Protein AF-A0A9J6E6G5-F1 (afdb_monomer)

Solvent-accessible surface area (backbone atoms only — not comparable to full-atom values): 8832 Å² total; per-residue (Å²): 133,78,79,92,62,80,70,57,84,45,88,89,44,53,66,64,54,48,74,43,38,70,60,51,51,55,43,50,51,51,44,50,53,45,50,51,47,45,51,53,51,52,51,51,52,52,51,54,53,53,50,62,72,70,51,79,88,67,54,68,71,59,49,52,54,53,52,54,50,51,51,52,48,48,57,47,43,51,54,43,50,56,46,40,52,50,52,50,51,52,52,51,50,49,54,52,28,40,72,69,57,73,46,77,49,61,69,60,49,49,54,54,50,51,53,52,41,49,44,44,68,50,58,46,47,49,43,51,53,53,45,52,53,49,50,52,54,49,50,55,52,48,48,55,57,56,54,48,50,56,58,57,57,62,66,71,78,107

pLDDT: mean 80.09, std 15.36, range [32.19, 94.88]

Mean predicted aligned error: 8.69 Å

Nearest PDB structures (foldseek):
  8tdu-assembly1_B  TM=5.642E-01  e=2.188E+00  Homo sapiens
  5fi4-assembly1_B  TM=5.522E-01  e=2.188E+00  Homo sapiens
  8tsc-assembly1_B  TM=3.585E-01  e=4.050E+00  Homo sapiens
  8tsb-assembly1_B  TM=2.557E-01  e=2.552E+00  Homo sapiens

Radius of gyration: 22.27 Å; Cα contacts (8 Å, |Δi|>4): 109; chains: 1; bounding box: 44×25×72 Å

Foldseek 3Di:
DPPLDDDLPDPLAQPLSVVCVVLLVLLVVLLVVLVVLLVVLVVLLVVLVVCLVVDDPQDPVLSVVLVVLSVVLVVLSVQSVVLSVVLSVLSVCLRVCVNVVVDVDNVVSVVSSVVSSVSSVPVNVVSSVVSVVSSVVSVVSSCCRRVVVVVVVVVVVD

Organism: Rhipicephalus microplus (NCBI:txid6941)

Sequence (158 aa):
MEDMFPNLSDQSTPQILREEAPVIRVIQTKIDEGREAEHNLTAIRGAILRELTNAKGVGVFRRIGIQRRLRELDTRINQLHEKNQEAELKLRTFIGGVQSGRIRDRRQARSILDNIYHFCGTVVAKLVVLCRGLAGAVVNVYQRVILGLSNAIHGILG

Structure (mmCIF, N/CA/C/O backbone):
data_AF-A0A9J6E6G5-F1
#
_entry.id   AF-A0A9J6E6G5-F1
#
loop_
_atom_site.group_PDB
_atom_site.id
_atom_site.type_symbol
_atom_site.label_atom_id
_atom_site.label_alt_id
_atom_site.label_comp_id
_atom_site.label_asym_id
_atom_site.label_entity_id
_atom_site.label_seq_id
_atom_site.pdbx_PDB_ins_code
_atom_site.Cartn_x
_atom_site.Cartn_y
_atom_site.Cartn_z
_atom_site.occupancy
_atom_site.B_iso_or_equiv
_atom_site.auth_seq_id
_atom_site.auth_comp_id
_atom_site.auth_asym_id
_atom_site.auth_atom_id
_atom_site.pdbx_PDB_model_num
ATOM 1 N N . MET A 1 1 ? 6.773 -14.589 10.579 1.00 38.53 1 MET A N 1
ATOM 2 C CA . MET A 1 1 ? 5.890 -13.443 10.297 1.00 38.53 1 MET A CA 1
ATOM 3 C C . MET A 1 1 ? 4.834 -13.510 11.385 1.00 38.53 1 MET A C 1
ATOM 5 O O . MET A 1 1 ? 4.021 -14.418 11.339 1.00 38.53 1 MET A O 1
ATOM 9 N N . GLU A 1 2 ? 4.989 -12.736 12.461 1.00 40.78 2 GLU A N 1
ATOM 10 C CA . GLU A 1 2 ? 4.013 -12.720 13.561 1.00 40.78 2 GLU A CA 1
ATOM 11 C C . GLU A 1 2 ? 2.687 -12.161 13.044 1.00 40.78 2 GLU A C 1
ATOM 13 O O . GLU A 1 2 ? 2.692 -11.183 12.291 1.00 40.78 2 GLU A O 1
ATOM 18 N N . ASP A 1 3 ? 1.568 -12.776 13.430 1.00 47.03 3 ASP A N 1
ATOM 19 C CA . ASP A 1 3 ? 0.238 -12.231 13.170 1.00 47.03 3 ASP A CA 1
ATOM 20 C C . ASP A 1 3 ? 0.157 -10.832 13.789 1.00 47.03 3 ASP A C 1
ATOM 22 O O . ASP A 1 3 ? 0.115 -10.653 15.006 1.00 47.03 3 ASP A O 1
ATOM 26 N N . MET A 1 4 ? 0.171 -9.814 12.928 1.00 56.34 4 MET A N 1
ATOM 27 C CA . MET A 1 4 ? 0.246 -8.404 13.321 1.00 56.34 4 MET A CA 1
ATOM 28 C C . MET A 1 4 ? -1.035 -7.917 14.027 1.00 56.34 4 MET A C 1
ATOM 30 O O . MET A 1 4 ? -1.094 -6.780 14.502 1.00 56.34 4 MET A O 1
ATOM 34 N N . PHE A 1 5 ? -2.064 -8.768 14.111 1.00 59.97 5 PHE A N 1
ATOM 35 C CA . PHE A 1 5 ? -3.376 -8.440 14.648 1.00 59.97 5 PHE A CA 1
ATOM 36 C C . PHE A 1 5 ? -3.917 -9.545 15.568 1.00 59.97 5 PHE A C 1
ATOM 38 O O . PHE A 1 5 ? -3.780 -10.727 15.257 1.00 59.97 5 PHE A O 1
ATOM 45 N N . PRO A 1 6 ? -4.555 -9.174 16.694 1.00 62.91 6 PRO A N 1
ATOM 46 C CA . PRO A 1 6 ? -5.067 -10.135 17.664 1.00 62.91 6 PRO A CA 1
ATOM 47 C C . PRO A 1 6 ? -6.167 -11.011 17.061 1.00 62.91 6 PRO A C 1
ATOM 49 O O . PRO A 1 6 ? -6.958 -10.553 16.233 1.00 62.91 6 PRO A O 1
ATOM 52 N N . ASN A 1 7 ? -6.258 -12.258 17.529 1.00 69.06 7 ASN A N 1
ATOM 53 C CA . ASN A 1 7 ? -7.333 -13.161 17.145 1.00 69.06 7 ASN A CA 1
ATOM 54 C C . ASN A 1 7 ? -8.680 -12.645 17.683 1.00 69.06 7 ASN A C 1
ATOM 56 O O . ASN A 1 7 ? -9.021 -12.838 18.849 1.00 69.06 7 ASN A O 1
ATOM 60 N N . LEU A 1 8 ? -9.451 -11.992 16.810 1.00 72.31 8 LEU A N 1
ATOM 61 C CA . LEU A 1 8 ? -10.705 -11.319 17.159 1.00 72.31 8 LEU A CA 1
ATOM 62 C C . LEU A 1 8 ? -11.834 -12.277 17.580 1.00 72.31 8 LEU A C 1
ATOM 64 O O . LEU A 1 8 ? -12.910 -11.800 17.925 1.00 72.31 8 LEU A O 1
ATOM 68 N N . SER A 1 9 ? -11.640 -13.601 17.536 1.00 62.66 9 SER A N 1
ATOM 69 C CA . SER A 1 9 ? -12.636 -14.581 17.997 1.00 62.66 9 SER A CA 1
ATOM 70 C C . SER A 1 9 ? -12.444 -15.051 19.442 1.00 62.66 9 SER A C 1
ATOM 72 O O . SER A 1 9 ? -13.264 -15.830 19.924 1.00 62.66 9 SER A O 1
ATOM 74 N N . ASP A 1 10 ? -11.395 -14.612 20.141 1.00 71.25 10 ASP A N 1
ATOM 75 C CA . ASP A 1 10 ? -11.157 -15.010 21.533 1.00 71.25 10 ASP A CA 1
ATOM 76 C C . ASP A 1 10 ? -12.155 -14.334 22.500 1.00 71.25 10 ASP A C 1
ATOM 78 O O . ASP A 1 10 ? -12.505 -13.162 22.339 1.00 71.25 10 ASP A O 1
ATOM 82 N N . GLN A 1 11 ? -12.601 -15.053 23.535 1.00 62.69 11 GLN A N 1
ATOM 83 C CA . GLN A 1 11 ? -13.505 -14.537 24.572 1.00 62.69 11 GLN A CA 1
ATOM 84 C C . GLN A 1 11 ? -12.875 -13.397 25.386 1.00 62.69 11 GLN A C 1
ATOM 86 O O . GLN A 1 11 ? -13.601 -12.542 25.896 1.00 62.69 11 GLN A O 1
ATOM 91 N N . SER A 1 12 ? -11.540 -13.347 25.448 1.00 71.25 12 SER A N 1
ATOM 92 C CA . SER A 1 12 ? -10.769 -12.249 26.045 1.00 71.25 12 SER A CA 1
ATOM 93 C C . SER A 1 12 ? -10.814 -10.948 25.222 1.00 71.25 12 SER A C 1
ATOM 95 O O . SER A 1 12 ? -10.465 -9.876 25.721 1.00 71.25 12 SER A O 1
ATOM 97 N N . THR A 1 13 ? -11.282 -11.009 23.968 1.00 78.75 13 THR A N 1
ATOM 98 C CA . THR A 1 13 ? -11.348 -9.851 23.074 1.00 78.75 13 THR A CA 1
ATOM 99 C C . THR A 1 13 ? -12.466 -8.893 23.509 1.00 78.75 13 THR A C 1
ATOM 101 O O . THR A 1 13 ? -13.625 -9.320 23.652 1.00 78.75 13 THR A O 1
ATOM 104 N N . PRO A 1 14 ? -12.174 -7.582 23.659 1.00 84.25 14 PRO A N 1
ATOM 105 C CA . PRO A 1 14 ? -13.187 -6.562 23.906 1.00 84.25 14 PRO A CA 1
ATOM 106 C C . PRO A 1 14 ? -14.391 -6.702 22.972 1.00 84.25 14 PRO A C 1
ATOM 108 O O . PRO A 1 14 ? -14.234 -6.881 21.764 1.00 84.25 14 PRO A O 1
ATOM 111 N N . GLN A 1 15 ? -15.601 -6.595 23.519 1.00 86.81 15 GLN A N 1
ATOM 112 C CA . GLN A 1 15 ? -16.834 -6.835 22.764 1.00 86.81 15 GLN A CA 1
ATOM 113 C C . GLN A 1 15 ? -16.951 -5.945 21.513 1.00 86.81 15 GLN A C 1
ATOM 115 O O . GLN A 1 15 ? -17.351 -6.431 20.462 1.00 86.81 15 GLN A O 1
ATOM 120 N N . ILE A 1 16 ? -16.487 -4.692 21.580 1.00 88.44 16 ILE A N 1
ATOM 121 C CA . ILE A 1 16 ? -16.432 -3.769 20.432 1.00 88.44 16 ILE A CA 1
ATOM 122 C C . ILE A 1 16 ? -15.590 -4.340 19.280 1.00 88.44 16 ILE A C 1
ATOM 124 O O . ILE A 1 16 ? -15.992 -4.255 18.124 1.00 88.44 16 ILE A O 1
ATOM 128 N N . LEU A 1 17 ? -14.434 -4.946 19.573 1.00 89.69 17 LEU A N 1
ATOM 129 C CA . LEU A 1 17 ? -13.578 -5.546 18.542 1.00 89.69 17 LEU A CA 1
ATOM 130 C C . LEU A 1 17 ? -14.223 -6.785 17.914 1.00 89.69 17 LEU A C 1
ATOM 132 O O . LEU A 1 17 ? -14.056 -7.006 16.718 1.00 89.69 17 LEU A O 1
ATOM 136 N N . ARG A 1 18 ? -14.978 -7.566 18.698 1.00 87.12 18 ARG A N 1
ATOM 137 C CA . ARG A 1 18 ? -15.750 -8.711 18.189 1.00 87.12 18 ARG A CA 1
ATOM 138 C C . ARG A 1 18 ? -16.887 -8.260 17.277 1.00 87.12 18 ARG A C 1
ATOM 140 O O . ARG A 1 18 ? -17.067 -8.814 16.198 1.00 87.12 18 ARG A O 1
ATOM 147 N N . GLU A 1 19 ? -17.626 -7.236 17.690 1.00 88.75 19 GLU A N 1
ATOM 148 C CA . GLU A 1 19 ? -18.765 -6.695 16.940 1.00 88.75 19 GLU A CA 1
ATOM 149 C C . GLU A 1 19 ? -18.339 -6.015 15.634 1.00 88.75 19 GLU A C 1
ATOM 151 O O . GLU A 1 19 ? -19.012 -6.155 14.614 1.00 88.75 19 GLU A O 1
ATOM 156 N N . GLU A 1 20 ? -17.202 -5.321 15.642 1.00 91.12 20 GLU A N 1
ATOM 157 C CA . GLU A 1 20 ? -16.675 -4.625 14.466 1.00 91.12 20 GLU A CA 1
ATOM 158 C C . GLU A 1 20 ? -15.663 -5.465 13.660 1.00 91.12 20 GLU A C 1
ATOM 160 O O . GLU A 1 20 ? -15.094 -4.988 12.673 1.00 91.12 20 GLU A O 1
ATOM 165 N N . ALA A 1 21 ? -15.466 -6.740 14.024 1.00 89.62 21 ALA A N 1
ATOM 166 C CA . ALA A 1 21 ? -14.542 -7.654 13.353 1.00 89.62 21 ALA A CA 1
ATOM 167 C C . ALA A 1 21 ? -14.716 -7.724 11.822 1.00 89.62 21 ALA A C 1
ATOM 169 O O . ALA A 1 21 ? -13.698 -7.742 11.126 1.00 89.62 21 ALA A O 1
ATOM 170 N N . PRO A 1 22 ? -15.941 -7.716 11.250 1.00 90.69 22 PRO A N 1
ATOM 171 C CA . PRO A 1 22 ? -16.106 -7.709 9.797 1.00 90.69 22 PRO A CA 1
ATOM 172 C C . PRO A 1 22 ? -15.474 -6.480 9.130 1.00 90.69 22 PRO A C 1
ATOM 174 O O . PRO A 1 22 ? -14.788 -6.614 8.121 1.00 90.69 22 PRO A O 1
ATOM 177 N N . VAL A 1 23 ? -15.655 -5.289 9.709 1.00 91.06 23 VAL A N 1
ATOM 178 C CA . VAL A 1 23 ? -15.106 -4.039 9.159 1.00 91.06 23 VAL A CA 1
ATOM 179 C C . VAL A 1 23 ? -13.588 -4.013 9.308 1.00 91.06 23 VAL A C 1
ATOM 181 O O . VAL A 1 23 ? -12.885 -3.655 8.365 1.00 91.06 23 VAL A O 1
ATOM 184 N N . ILE A 1 24 ? -13.077 -4.459 10.459 1.00 91.88 24 ILE A N 1
ATOM 185 C CA . ILE A 1 24 ? -11.636 -4.586 10.707 1.00 91.88 24 ILE A CA 1
ATOM 186 C C . ILE A 1 24 ? -10.988 -5.495 9.658 1.00 91.88 24 ILE A C 1
ATOM 188 O O . ILE A 1 24 ? -9.983 -5.104 9.068 1.00 91.88 24 ILE A O 1
ATOM 192 N N . ARG A 1 25 ? -11.589 -6.657 9.362 1.00 91.38 25 ARG A N 1
ATOM 193 C CA . ARG A 1 25 ? -11.091 -7.577 8.326 1.00 91.38 25 ARG A CA 1
ATOM 194 C C . ARG A 1 25 ? -11.060 -6.931 6.947 1.00 91.38 25 ARG A C 1
ATOM 196 O O . ARG A 1 25 ? -10.062 -7.046 6.250 1.00 91.38 25 ARG A O 1
ATOM 203 N N . VAL A 1 26 ? -12.109 -6.202 6.566 1.00 91.62 26 VAL A N 1
ATOM 204 C CA . VAL A 1 26 ? -12.135 -5.494 5.275 1.00 91.62 26 VAL A CA 1
ATOM 205 C C . VAL A 1 26 ? -11.025 -4.441 5.191 1.00 91.62 26 VAL A C 1
ATOM 207 O O . VAL A 1 26 ? -10.385 -4.302 4.150 1.00 91.62 26 VAL A O 1
ATOM 210 N N . ILE A 1 27 ? -10.773 -3.702 6.274 1.00 91.19 27 ILE A N 1
ATOM 211 C CA . ILE A 1 27 ? -9.664 -2.742 6.334 1.00 91.19 27 ILE A CA 1
ATOM 212 C C . ILE A 1 27 ? -8.319 -3.468 6.203 1.00 91.19 27 ILE A C 1
ATOM 214 O O . ILE A 1 27 ? -7.485 -3.030 5.415 1.00 91.19 27 ILE A O 1
ATOM 218 N N . GLN A 1 28 ? -8.119 -4.578 6.921 1.00 91.94 28 GLN A N 1
ATOM 219 C CA . GLN A 1 28 ? -6.903 -5.396 6.827 1.00 91.94 28 GLN A CA 1
ATOM 220 C C . GLN A 1 28 ? -6.657 -5.863 5.393 1.00 91.94 28 GLN A C 1
ATOM 222 O O . GLN A 1 28 ? -5.584 -5.606 4.860 1.00 91.94 28 GLN A O 1
ATOM 227 N N . THR A 1 29 ? -7.676 -6.415 4.726 1.00 91.00 29 THR A N 1
ATOM 228 C CA . THR A 1 29 ? -7.576 -6.825 3.319 1.00 91.00 29 THR A CA 1
ATOM 229 C C . THR A 1 29 ? -7.151 -5.670 2.415 1.00 91.00 29 THR A C 1
ATOM 231 O O . THR A 1 29 ? -6.270 -5.841 1.583 1.00 91.00 29 THR A O 1
ATOM 234 N N . LYS A 1 30 ? -7.709 -4.465 2.591 1.00 88.56 30 LYS A N 1
ATOM 235 C CA . LYS A 1 30 ? -7.310 -3.296 1.785 1.00 88.56 30 LYS A CA 1
ATOM 236 C C . LYS A 1 30 ? -5.864 -2.866 2.025 1.00 88.56 30 LYS A C 1
ATOM 238 O O . LYS A 1 30 ? -5.202 -2.402 1.100 1.00 88.56 30 LYS A O 1
ATOM 243 N N . ILE A 1 31 ? -5.390 -2.984 3.260 1.00 90.69 31 ILE A N 1
ATOM 244 C CA . ILE A 1 31 ? -3.991 -2.721 3.600 1.00 90.69 31 ILE A CA 1
ATOM 245 C C . ILE A 1 31 ? -3.091 -3.778 2.944 1.00 90.69 31 ILE A C 1
ATOM 247 O O . ILE A 1 31 ? -2.070 -3.424 2.357 1.00 90.69 31 ILE A O 1
ATOM 251 N N . ASP A 1 32 ? -3.477 -5.054 3.005 1.00 89.88 32 ASP A N 1
ATOM 252 C CA . ASP A 1 32 ? -2.734 -6.157 2.3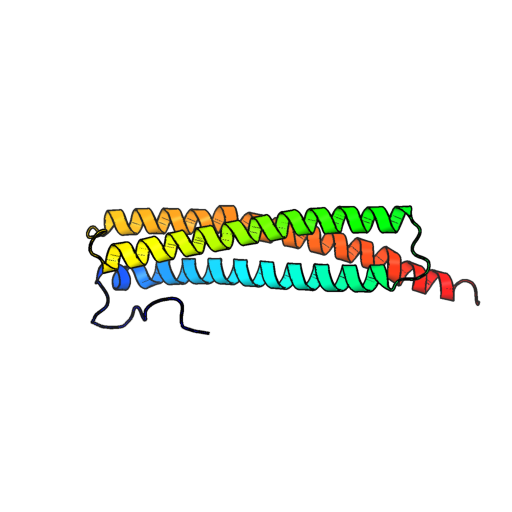87 1.00 89.88 32 ASP A CA 1
ATOM 253 C C . ASP A 1 32 ? -2.659 -5.995 0.860 1.00 89.88 32 ASP A C 1
ATOM 255 O O . ASP A 1 32 ? -1.575 -6.089 0.290 1.00 89.88 32 ASP A O 1
ATOM 259 N N . GLU A 1 33 ? -3.767 -5.639 0.200 1.00 86.88 33 GLU A N 1
ATOM 260 C CA . GLU A 1 33 ? -3.803 -5.295 -1.232 1.00 86.88 33 GLU A CA 1
ATOM 261 C C . GLU A 1 33 ? -2.848 -4.135 -1.570 1.00 86.88 33 GLU A C 1
ATOM 263 O O . GLU A 1 33 ? -2.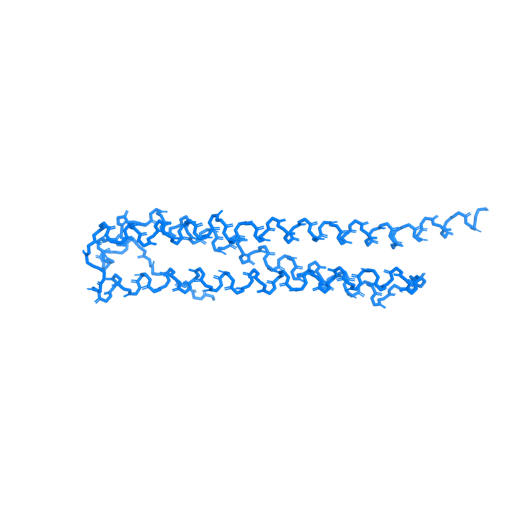176 -4.145 -2.608 1.00 86.88 33 GLU A O 1
ATOM 268 N N . GLY A 1 34 ? -2.785 -3.122 -0.700 1.00 86.94 34 GLY A N 1
ATOM 269 C CA . GLY A 1 34 ? -1.867 -1.991 -0.826 1.00 86.94 34 GLY A CA 1
ATOM 270 C C . GLY A 1 34 ? -0.401 -2.414 -0.732 1.00 86.94 34 GLY A C 1
ATOM 271 O O . GLY A 1 34 ? 0.409 -1.992 -1.564 1.00 86.94 34 GLY A O 1
ATOM 272 N N . ARG A 1 35 ? -0.065 -3.274 0.238 1.00 90.19 35 ARG A N 1
ATOM 273 C CA . ARG A 1 35 ? 1.280 -3.848 0.421 1.00 90.19 35 ARG A CA 1
ATOM 274 C C . ARG A 1 35 ? 1.684 -4.741 -0.745 1.00 90.19 35 ARG A C 1
ATOM 276 O O . ARG A 1 35 ? 2.802 -4.642 -1.247 1.00 90.19 35 ARG A O 1
ATOM 283 N N . GLU A 1 36 ? 0.776 -5.588 -1.212 1.00 88.12 36 GLU A N 1
ATOM 284 C CA . GLU A 1 36 ? 1.024 -6.458 -2.358 1.00 88.12 36 GLU A CA 1
ATOM 285 C C . GLU A 1 36 ? 1.280 -5.633 -3.627 1.00 88.12 36 GLU A C 1
ATOM 287 O O . GLU A 1 36 ? 2.227 -5.893 -4.373 1.00 88.12 36 GLU A O 1
ATOM 292 N N . ALA A 1 37 ? 0.479 -4.589 -3.863 1.00 83.88 37 ALA A N 1
ATOM 293 C CA . ALA A 1 37 ? 0.698 -3.683 -4.981 1.00 83.88 37 ALA A CA 1
ATOM 294 C C . ALA A 1 37 ? 2.079 -3.018 -4.905 1.00 83.88 37 ALA A C 1
ATOM 296 O O . ALA A 1 37 ? 2.813 -3.037 -5.891 1.00 83.88 37 ALA A O 1
ATOM 297 N N . GLU A 1 38 ? 2.448 -2.470 -3.748 1.00 88.88 38 GLU A N 1
ATOM 298 C CA . GLU A 1 38 ? 3.762 -1.870 -3.505 1.00 88.88 38 GLU A CA 1
ATOM 299 C C . GLU A 1 38 ? 4.910 -2.847 -3.807 1.00 88.88 38 GLU A C 1
ATOM 301 O O . GLU A 1 38 ? 5.843 -2.503 -4.544 1.00 88.88 38 GLU A O 1
ATOM 306 N N . HIS A 1 39 ? 4.814 -4.082 -3.309 1.00 86.06 39 HIS A N 1
ATOM 307 C CA . HIS A 1 39 ? 5.799 -5.132 -3.553 1.00 86.06 39 HIS A CA 1
ATOM 308 C C . HIS A 1 39 ? 5.941 -5.441 -5.050 1.00 86.06 39 HIS A C 1
ATOM 310 O O . HIS A 1 39 ? 7.045 -5.405 -5.602 1.00 86.06 39 HIS A O 1
ATOM 316 N N . ASN A 1 40 ? 4.816 -5.667 -5.733 1.00 79.06 40 ASN A N 1
ATOM 317 C CA . ASN A 1 40 ? 4.785 -5.980 -7.161 1.00 79.06 40 ASN A CA 1
ATOM 318 C C . ASN A 1 40 ? 5.373 -4.843 -8.011 1.00 79.06 40 ASN A C 1
ATOM 320 O O . ASN A 1 40 ? 6.155 -5.081 -8.933 1.00 79.06 40 ASN A O 1
ATOM 324 N N . LEU A 1 41 ? 5.046 -3.590 -7.690 1.00 82.94 41 LEU A N 1
ATOM 325 C CA . LEU A 1 41 ? 5.563 -2.414 -8.396 1.00 82.94 41 LEU A CA 1
ATOM 326 C C . LEU A 1 41 ? 7.070 -2.239 -8.188 1.00 82.94 41 LEU A C 1
ATOM 328 O O . LEU A 1 41 ? 7.796 -1.934 -9.138 1.00 82.94 41 LEU A O 1
ATOM 332 N N . THR A 1 42 ? 7.545 -2.485 -6.968 1.00 85.25 42 THR A N 1
ATOM 333 C CA . THR A 1 42 ? 8.972 -2.469 -6.629 1.00 85.25 42 THR A CA 1
ATOM 334 C C . THR A 1 42 ? 9.733 -3.536 -7.415 1.00 85.25 42 THR A C 1
ATOM 336 O O . THR A 1 42 ? 10.778 -3.242 -8.006 1.00 85.25 42 THR A O 1
ATOM 339 N N . ALA A 1 43 ? 9.181 -4.749 -7.512 1.00 82.00 43 ALA A N 1
ATOM 340 C CA . ALA A 1 43 ? 9.757 -5.835 -8.300 1.00 82.00 43 ALA A CA 1
ATOM 341 C C . ALA A 1 43 ? 9.823 -5.494 -9.800 1.00 82.00 43 ALA A C 1
ATOM 343 O O . ALA A 1 43 ? 10.879 -5.654 -10.421 1.00 82.00 43 ALA A O 1
ATOM 344 N N . ILE A 1 44 ? 8.740 -4.952 -10.375 1.00 80.44 44 ILE A N 1
ATOM 345 C CA . ILE A 1 44 ? 8.692 -4.512 -11.782 1.00 80.44 44 ILE A CA 1
ATOM 346 C C . ILE A 1 44 ? 9.748 -3.436 -12.048 1.00 80.44 44 ILE A C 1
ATOM 348 O O . ILE A 1 44 ? 10.517 -3.542 -13.006 1.00 80.44 44 ILE A O 1
ATOM 352 N N . ARG A 1 45 ? 9.833 -2.416 -11.187 1.00 83.25 45 ARG A N 1
ATOM 353 C CA . ARG A 1 45 ? 10.848 -1.359 -11.292 1.00 83.25 45 ARG A CA 1
ATOM 354 C C . ARG A 1 45 ? 12.258 -1.953 -11.296 1.00 83.25 45 ARG A C 1
ATOM 356 O O . ARG A 1 45 ? 13.064 -1.599 -12.157 1.00 83.25 45 ARG A O 1
ATOM 363 N N . GLY A 1 46 ? 12.545 -2.865 -10.366 1.00 80.38 46 GLY A N 1
ATOM 364 C CA . GLY A 1 46 ? 13.838 -3.542 -10.271 1.00 80.38 46 GLY A CA 1
ATOM 365 C C . GLY A 1 46 ? 14.172 -4.384 -11.506 1.00 80.38 46 GLY A C 1
ATOM 366 O O . GLY A 1 46 ? 15.314 -4.381 -11.963 1.00 80.38 46 GLY A O 1
ATOM 367 N N . ALA A 1 47 ? 13.189 -5.074 -12.090 1.00 78.69 47 ALA A N 1
ATOM 368 C CA . ALA A 1 47 ? 13.366 -5.817 -13.337 1.00 78.69 47 ALA A CA 1
ATOM 369 C C . ALA A 1 47 ? 13.713 -4.884 -14.510 1.00 78.69 47 ALA A C 1
ATOM 371 O O . ALA A 1 47 ? 14.740 -5.074 -15.156 1.00 78.69 47 ALA A O 1
ATOM 372 N N . ILE A 1 48 ? 12.931 -3.820 -14.725 1.00 79.12 48 ILE A N 1
ATOM 373 C CA . ILE A 1 48 ? 13.154 -2.868 -15.827 1.00 79.12 48 ILE A CA 1
ATOM 374 C C . ILE A 1 48 ? 14.508 -2.161 -15.688 1.00 79.12 48 ILE A C 1
ATOM 376 O O . ILE A 1 48 ? 15.197 -1.940 -16.683 1.00 79.12 48 ILE A O 1
ATOM 380 N N . LEU A 1 49 ? 14.917 -1.809 -14.466 1.00 82.81 49 LEU A N 1
ATOM 381 C CA . LEU A 1 49 ? 16.194 -1.137 -14.225 1.00 82.81 49 LEU A CA 1
ATOM 3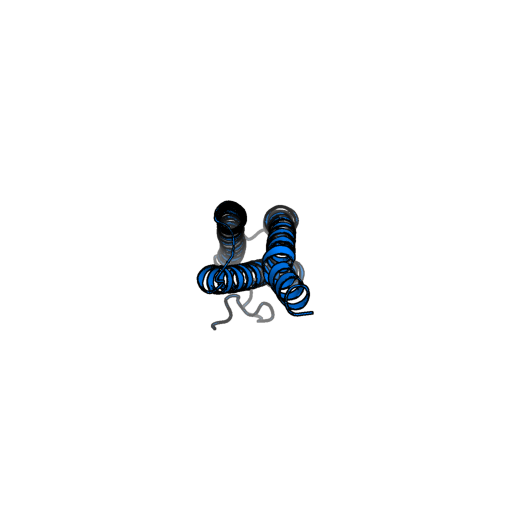82 C C . LEU A 1 49 ? 17.399 -2.051 -14.501 1.00 82.81 49 LEU A C 1
ATOM 384 O O . LEU A 1 49 ? 18.376 -1.597 -15.105 1.00 82.81 49 LEU A O 1
ATOM 388 N N . ARG A 1 50 ? 17.320 -3.336 -14.121 1.00 80.94 50 ARG A N 1
ATOM 389 C CA . ARG A 1 50 ? 18.344 -4.343 -14.459 1.00 80.94 50 ARG A CA 1
ATOM 390 C C . ARG A 1 50 ? 18.470 -4.506 -15.969 1.00 80.94 50 ARG A C 1
ATOM 392 O O . ARG A 1 50 ? 19.562 -4.390 -16.517 1.00 80.94 50 ARG A O 1
ATOM 399 N N . GLU A 1 51 ? 17.343 -4.674 -16.644 1.00 75.75 51 GLU A N 1
ATOM 400 C CA . GLU A 1 51 ? 17.298 -4.823 -18.094 1.00 75.75 51 GLU A CA 1
ATOM 401 C C . GLU A 1 51 ? 17.825 -3.588 -18.836 1.00 75.75 51 GLU A C 1
ATOM 403 O O . GLU A 1 51 ? 18.639 -3.706 -19.746 1.00 75.75 51 GLU A O 1
ATOM 408 N N . LEU A 1 52 ? 17.441 -2.377 -18.418 1.00 80.06 52 LEU A N 1
ATOM 409 C CA . LEU A 1 52 ? 17.927 -1.136 -19.031 1.00 80.06 52 LEU A CA 1
ATOM 410 C C . LEU A 1 52 ? 19.444 -0.957 -18.874 1.00 80.06 52 LEU A C 1
ATOM 412 O O . LEU A 1 52 ? 20.093 -0.390 -19.760 1.00 80.06 52 LEU A O 1
ATOM 416 N N . THR A 1 53 ? 19.995 -1.417 -17.748 1.00 80.75 53 THR A N 1
ATOM 417 C CA . THR A 1 53 ? 21.439 -1.411 -17.477 1.00 80.75 53 THR A CA 1
ATOM 418 C C . THR A 1 53 ? 22.175 -2.359 -18.421 1.00 80.75 53 THR A C 1
ATOM 420 O O . THR A 1 53 ? 23.202 -1.978 -18.982 1.00 80.75 53 THR A O 1
ATOM 423 N N . ASN A 1 54 ? 21.608 -3.544 -18.663 1.00 76.56 54 ASN A N 1
ATOM 424 C CA . ASN A 1 54 ? 22.199 -4.589 -19.502 1.00 76.56 54 ASN A CA 1
ATOM 425 C C . ASN A 1 54 ? 21.974 -4.377 -21.010 1.00 76.56 54 ASN A C 1
ATOM 427 O O . ASN A 1 54 ? 22.718 -4.916 -21.831 1.00 76.56 54 ASN A O 1
ATOM 431 N N . ALA A 1 55 ? 20.971 -3.585 -21.392 1.00 71.81 55 ALA A N 1
ATOM 432 C CA . ALA A 1 55 ? 20.620 -3.343 -22.783 1.00 71.81 55 ALA A CA 1
ATOM 433 C C . ALA A 1 55 ? 21.693 -2.521 -23.519 1.00 71.81 55 ALA A C 1
ATOM 435 O O . ALA A 1 55 ? 21.869 -1.320 -23.282 1.00 71.81 55 ALA A O 1
ATOM 436 N N . LYS A 1 56 ? 22.379 -3.168 -24.466 1.00 69.12 56 LYS A N 1
ATOM 437 C CA . LYS A 1 56 ? 23.292 -2.527 -25.423 1.00 69.12 56 LYS A CA 1
ATOM 438 C C . LYS A 1 56 ? 22.484 -1.971 -26.606 1.00 69.12 56 LYS A C 1
ATOM 440 O O . LYS A 1 56 ? 21.528 -2.597 -27.046 1.00 69.12 56 LYS A O 1
ATOM 445 N N . GLY A 1 57 ? 22.837 -0.786 -27.110 1.00 68.81 57 GLY A N 1
ATOM 446 C CA . GLY A 1 57 ? 22.187 -0.183 -28.290 1.00 68.81 57 GLY A CA 1
ATOM 447 C C . GLY A 1 57 ? 20.919 0.645 -28.023 1.00 68.81 57 GLY A C 1
ATOM 448 O O . GLY A 1 57 ? 20.336 1.194 -28.956 1.00 68.81 57 GLY A O 1
ATOM 449 N N . VAL A 1 58 ? 20.496 0.812 -26.764 1.00 68.94 58 VAL A N 1
ATOM 450 C CA . VAL A 1 58 ? 19.414 1.751 -26.424 1.00 68.94 58 VAL A CA 1
ATOM 451 C C . VAL A 1 58 ? 19.936 3.185 -26.529 1.00 68.94 58 VAL A C 1
ATOM 453 O O . VAL A 1 58 ? 20.773 3.607 -25.733 1.00 68.94 58 VAL A O 1
ATOM 456 N N . GLY A 1 59 ? 19.424 3.950 -27.496 1.00 75.88 59 GLY A N 1
ATOM 457 C CA . GLY A 1 59 ? 19.813 5.348 -27.696 1.00 75.88 59 GLY A CA 1
ATOM 458 C C . GLY A 1 59 ? 19.627 6.214 -26.440 1.00 75.88 59 GLY A C 1
ATOM 459 O O . GLY A 1 59 ? 18.652 6.057 -25.698 1.00 75.88 59 GLY A O 1
ATOM 460 N N . VAL A 1 60 ? 20.543 7.165 -26.230 1.00 79.88 60 VAL A N 1
ATOM 461 C CA . VAL A 1 60 ? 20.644 8.000 -25.015 1.00 79.88 60 VAL A CA 1
ATOM 462 C C . VAL A 1 60 ? 19.314 8.669 -24.648 1.00 79.88 60 VAL A C 1
ATOM 464 O O . VAL A 1 60 ? 18.863 8.557 -23.510 1.00 79.88 60 VAL A O 1
ATOM 467 N N . PHE A 1 61 ? 18.619 9.275 -25.615 1.00 76.06 61 PHE A N 1
ATOM 468 C CA . PHE A 1 61 ? 17.320 9.922 -25.381 1.00 76.06 61 PHE A CA 1
ATOM 469 C C . PHE A 1 61 ? 16.236 8.952 -24.886 1.00 76.06 61 PHE A C 1
ATOM 471 O O . PHE A 1 61 ? 15.441 9.297 -24.009 1.00 76.06 61 PHE A O 1
ATOM 478 N N . ARG A 1 62 ? 16.220 7.713 -25.395 1.00 75.44 62 ARG A N 1
ATOM 479 C CA . ARG A 1 62 ? 15.263 6.679 -24.967 1.00 75.44 62 ARG A CA 1
ATOM 480 C C . ARG A 1 62 ? 15.579 6.194 -23.556 1.00 75.44 62 ARG A C 1
ATOM 482 O O . ARG A 1 62 ? 14.668 6.061 -22.742 1.00 75.44 62 ARG A O 1
ATOM 489 N N . ARG A 1 63 ? 16.866 6.008 -23.243 1.00 79.62 63 ARG A N 1
ATOM 490 C CA . ARG A 1 63 ? 17.328 5.655 -21.894 1.00 79.62 63 ARG A CA 1
ATOM 491 C C . ARG A 1 63 ? 16.932 6.727 -20.873 1.00 79.62 63 ARG A C 1
ATOM 493 O O . ARG A 1 63 ? 16.358 6.382 -19.843 1.00 79.62 63 ARG A O 1
ATOM 500 N N . ILE A 1 64 ? 17.135 8.008 -21.190 1.00 82.62 64 ILE A N 1
ATOM 501 C CA . ILE A 1 64 ? 16.717 9.137 -20.339 1.00 82.62 64 ILE A CA 1
ATOM 502 C C . ILE A 1 64 ? 15.196 9.128 -20.116 1.00 82.62 64 ILE A C 1
ATOM 504 O O . ILE A 1 64 ? 14.733 9.307 -18.987 1.00 82.62 64 ILE A O 1
ATOM 508 N N . GLY A 1 65 ? 14.407 8.880 -21.168 1.00 81.12 65 GLY A N 1
ATOM 509 C CA . GLY A 1 65 ? 12.947 8.796 -21.076 1.00 81.12 65 GLY A CA 1
ATOM 510 C C . GLY A 1 65 ? 12.462 7.679 -20.145 1.00 81.12 65 GLY A C 1
ATOM 511 O O . GLY A 1 65 ? 11.599 7.916 -19.297 1.00 81.12 65 GLY A O 1
ATOM 512 N N . ILE A 1 66 ? 13.050 6.483 -20.252 1.00 81.19 66 ILE A N 1
ATOM 513 C CA . ILE A 1 66 ? 12.735 5.346 -19.371 1.00 81.19 66 ILE A CA 1
ATOM 514 C C . ILE A 1 66 ? 13.152 5.660 -17.928 1.00 81.19 66 ILE A C 1
ATOM 516 O O . ILE A 1 66 ? 12.357 5.478 -17.010 1.00 81.19 66 ILE A O 1
ATOM 520 N N . GLN A 1 67 ? 14.349 6.214 -17.713 1.00 85.50 67 GLN A N 1
ATOM 521 C CA . GLN A 1 67 ? 14.823 6.604 -16.380 1.00 85.50 67 GLN A CA 1
ATOM 522 C C . GLN A 1 67 ? 13.942 7.669 -15.717 1.00 85.50 67 GLN A C 1
ATOM 524 O O . GLN A 1 67 ? 13.732 7.628 -14.506 1.00 85.50 67 GLN A O 1
ATOM 529 N N . ARG A 1 68 ? 13.412 8.635 -16.478 1.00 86.88 68 ARG A N 1
ATOM 530 C CA . ARG A 1 68 ? 12.467 9.630 -15.945 1.00 86.88 68 ARG A CA 1
ATOM 531 C C . ARG A 1 68 ? 11.185 8.964 -15.442 1.00 86.88 68 ARG A C 1
ATOM 533 O O . ARG A 1 68 ? 10.755 9.259 -14.334 1.00 86.88 68 ARG A O 1
ATOM 540 N N . ARG A 1 69 ? 10.621 8.034 -16.218 1.00 82.81 69 ARG A N 1
ATOM 541 C CA . ARG A 1 69 ? 9.416 7.284 -15.829 1.00 82.81 69 ARG A CA 1
ATOM 542 C C . ARG A 1 69 ? 9.660 6.357 -14.640 1.00 82.81 69 ARG A C 1
ATOM 544 O O . ARG A 1 69 ? 8.803 6.252 -13.775 1.00 82.81 69 ARG A O 1
ATOM 551 N N . LEU A 1 70 ? 10.833 5.724 -14.565 1.00 86.50 70 LEU A N 1
ATOM 552 C CA . LEU A 1 70 ? 11.217 4.910 -13.408 1.00 86.50 70 LEU A CA 1
ATOM 553 C C . LEU A 1 70 ? 11.343 5.746 -12.131 1.00 86.50 70 LEU A C 1
ATOM 555 O O . LEU A 1 70 ? 10.933 5.279 -11.076 1.00 86.50 70 LEU A O 1
ATOM 559 N N . ARG A 1 71 ? 11.862 6.978 -12.221 1.00 88.94 71 ARG A N 1
ATOM 560 C CA . ARG A 1 71 ? 11.900 7.913 -11.084 1.00 88.94 71 ARG A CA 1
ATOM 561 C C . ARG A 1 71 ? 10.504 8.338 -10.641 1.00 88.94 71 ARG A C 1
ATOM 563 O O . ARG A 1 71 ? 10.235 8.374 -9.450 1.00 88.94 71 ARG A O 1
ATOM 570 N N . GLU A 1 72 ? 9.611 8.617 -11.586 1.00 87.38 72 GLU A N 1
ATOM 571 C CA . GLU A 1 72 ? 8.215 8.925 -11.264 1.00 87.38 72 GLU A CA 1
ATOM 572 C C . GLU A 1 72 ? 7.513 7.736 -10.594 1.00 87.38 72 GLU A C 1
ATOM 574 O O . GLU A 1 72 ? 6.828 7.912 -9.589 1.00 87.38 72 GLU A O 1
ATOM 579 N N . LEU A 1 73 ? 7.734 6.519 -11.102 1.00 85.56 73 LEU A N 1
ATOM 580 C CA . LEU A 1 73 ? 7.235 5.297 -10.479 1.00 85.56 73 LEU A CA 1
ATOM 581 C C . LEU A 1 73 ? 7.777 5.134 -9.049 1.00 85.56 73 LEU A C 1
ATOM 583 O O . LEU A 1 73 ? 7.015 4.780 -8.159 1.00 85.56 73 LEU A O 1
ATOM 587 N N . ASP A 1 74 ? 9.050 5.456 -8.814 1.00 89.69 74 ASP A N 1
ATOM 588 C CA . ASP A 1 74 ? 9.692 5.412 -7.492 1.00 89.69 74 ASP A CA 1
ATOM 589 C C . ASP A 1 74 ? 9.023 6.361 -6.491 1.00 89.69 74 ASP A C 1
ATOM 591 O O . ASP A 1 74 ? 8.645 5.963 -5.393 1.00 89.69 74 ASP A O 1
ATOM 595 N N . THR A 1 75 ? 8.783 7.612 -6.899 1.00 91.00 75 THR A N 1
ATOM 596 C CA . THR A 1 75 ? 8.057 8.586 -6.070 1.00 91.00 75 THR A CA 1
ATOM 597 C C . THR A 1 75 ? 6.670 8.071 -5.692 1.00 91.00 75 THR A C 1
ATOM 599 O O . THR A 1 75 ? 6.221 8.264 -4.565 1.00 91.00 75 THR A O 1
ATOM 602 N N . ARG A 1 76 ? 5.981 7.401 -6.620 1.00 86.38 76 ARG A N 1
ATOM 603 C CA . ARG A 1 76 ? 4.630 6.877 -6.394 1.00 86.38 76 ARG A CA 1
ATOM 604 C C . ARG A 1 76 ? 4.621 5.631 -5.510 1.00 86.38 76 ARG A C 1
ATOM 606 O O . ARG A 1 76 ? 3.736 5.519 -4.668 1.00 86.38 76 ARG A O 1
ATOM 613 N N . ILE A 1 77 ? 5.613 4.751 -5.654 1.00 88.06 77 ILE A N 1
ATOM 614 C CA . ILE A 1 77 ? 5.823 3.610 -4.752 1.00 88.06 77 ILE A CA 1
ATOM 615 C C . ILE A 1 77 ? 6.059 4.113 -3.325 1.00 88.06 77 ILE A C 1
ATOM 617 O O . ILE A 1 77 ? 5.387 3.647 -2.413 1.00 88.06 77 ILE A O 1
ATOM 621 N N . ASN A 1 78 ? 6.916 5.121 -3.138 1.00 92.25 78 ASN A N 1
ATOM 622 C CA . ASN A 1 78 ? 7.170 5.696 -1.813 1.00 92.25 78 ASN A CA 1
ATOM 623 C C . ASN A 1 78 ? 5.908 6.330 -1.206 1.00 92.25 78 ASN A C 1
ATOM 625 O O . ASN A 1 78 ? 5.613 6.121 -0.035 1.00 92.25 78 ASN A O 1
ATOM 629 N N . GLN A 1 79 ? 5.108 7.040 -2.009 1.00 91.19 79 GLN A N 1
ATOM 630 C CA . GLN A 1 79 ? 3.813 7.564 -1.554 1.00 91.19 79 GLN A CA 1
ATOM 631 C 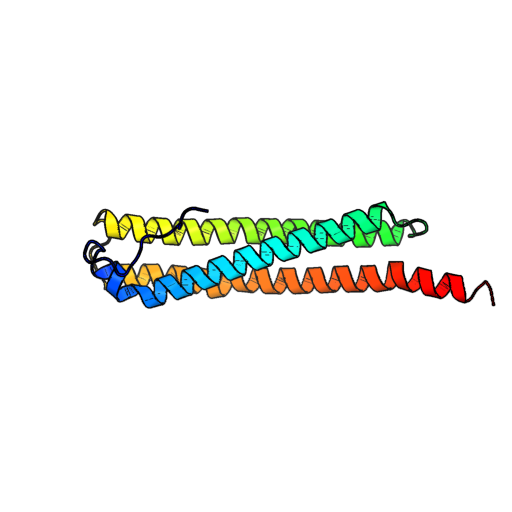C . GLN A 1 79 ? 2.852 6.445 -1.138 1.00 91.19 79 GLN A C 1
ATOM 633 O O . GLN A 1 79 ? 2.138 6.586 -0.148 1.00 91.19 79 GLN A O 1
ATOM 638 N N . LEU A 1 80 ? 2.810 5.338 -1.885 1.00 90.19 80 LEU A N 1
ATOM 639 C CA . LEU A 1 80 ? 1.990 4.183 -1.527 1.00 90.19 80 LEU A CA 1
ATOM 640 C C . LEU A 1 80 ? 2.478 3.545 -0.218 1.00 90.19 80 LEU A C 1
ATOM 642 O O . LEU A 1 80 ? 1.655 3.292 0.657 1.00 90.19 80 LEU A O 1
ATOM 646 N N . HIS A 1 81 ? 3.793 3.386 -0.056 1.00 92.69 81 HIS A N 1
ATOM 647 C CA . HIS A 1 81 ? 4.422 2.880 1.164 1.00 92.69 81 HIS A CA 1
ATOM 648 C C . HIS A 1 81 ? 4.032 3.702 2.399 1.00 92.69 81 HIS A C 1
ATOM 650 O O . HIS A 1 81 ? 3.514 3.162 3.376 1.00 92.69 81 HIS A O 1
ATOM 656 N N . GLU A 1 82 ? 4.188 5.027 2.333 1.00 94.25 82 GLU A N 1
ATOM 657 C CA . GLU A 1 82 ? 3.805 5.937 3.419 1.00 94.25 82 GLU A CA 1
ATOM 658 C C . GLU A 1 82 ? 2.317 5.812 3.777 1.00 94.25 82 GLU A C 1
ATOM 660 O O . GLU A 1 82 ? 1.947 5.816 4.952 1.00 94.25 82 GLU A O 1
ATOM 665 N N . LYS A 1 83 ? 1.437 5.676 2.775 1.00 91.94 83 LYS A N 1
ATOM 666 C CA . LYS A 1 83 ? -0.011 5.561 3.003 1.00 91.94 83 LYS A CA 1
ATOM 667 C C . LYS A 1 83 ? -0.441 4.190 3.514 1.00 91.94 83 LYS A C 1
ATOM 669 O O . LYS A 1 83 ? -1.376 4.136 4.314 1.00 91.94 83 LYS A O 1
ATOM 674 N N . ASN A 1 84 ? 0.253 3.120 3.133 1.00 90.56 84 ASN A N 1
ATOM 675 C CA . ASN A 1 84 ? 0.076 1.796 3.728 1.00 90.56 84 ASN A CA 1
ATOM 676 C C . ASN A 1 84 ? 0.454 1.823 5.217 1.00 90.56 84 ASN A C 1
ATOM 678 O O . ASN A 1 84 ? -0.357 1.437 6.059 1.00 90.56 84 ASN A O 1
ATOM 682 N N . GLN A 1 85 ? 1.623 2.382 5.555 1.00 93.88 85 GLN A N 1
ATOM 683 C CA . GLN A 1 85 ? 2.058 2.544 6.947 1.00 93.88 85 GLN A CA 1
ATOM 684 C C . GLN A 1 85 ? 1.092 3.415 7.760 1.00 93.88 85 GLN A C 1
ATOM 686 O O . GLN A 1 85 ? 0.770 3.097 8.905 1.00 93.88 85 GLN A O 1
ATOM 691 N N . GLU A 1 86 ? 0.590 4.503 7.170 1.00 94.75 86 GLU A N 1
ATOM 692 C CA . GLU A 1 86 ? -0.393 5.367 7.822 1.00 94.75 86 GLU A CA 1
ATOM 693 C C . GLU A 1 86 ? -1.703 4.610 8.120 1.00 94.75 86 GLU A C 1
ATOM 695 O O . GLU A 1 86 ? -2.253 4.736 9.219 1.00 94.75 86 GLU A O 1
ATOM 700 N N . ALA A 1 87 ? -2.201 3.800 7.179 1.00 92.50 87 ALA A N 1
ATOM 701 C CA . ALA A 1 87 ? -3.399 2.983 7.379 1.00 92.50 87 ALA A CA 1
ATOM 702 C C . ALA A 1 87 ? -3.206 1.938 8.491 1.00 92.50 87 ALA A C 1
ATOM 704 O O . ALA A 1 87 ? -4.065 1.799 9.368 1.00 92.50 87 ALA A O 1
ATOM 705 N N . GLU A 1 88 ? -2.061 1.253 8.497 1.00 94.12 88 GLU A N 1
ATOM 706 C CA . GLU A 1 88 ? -1.692 0.279 9.529 1.00 94.12 88 GLU A CA 1
ATOM 707 C C . GLU A 1 88 ? -1.616 0.915 10.908 1.00 94.12 88 GLU A C 1
ATOM 709 O O . GLU A 1 88 ? -2.196 0.402 11.868 1.00 94.12 88 GLU A O 1
ATOM 714 N N . LEU A 1 89 ? -0.950 2.066 11.009 1.00 94.88 89 LEU A N 1
ATOM 715 C CA . LEU A 1 89 ? -0.828 2.793 12.262 1.00 94.88 89 LEU A CA 1
ATOM 716 C C . LEU A 1 89 ? -2.200 3.217 12.791 1.00 94.88 89 LEU A C 1
ATOM 718 O O . LEU A 1 89 ? -2.464 3.057 13.986 1.00 94.88 89 LEU A O 1
ATOM 722 N N . LYS A 1 90 ? -3.093 3.720 11.928 1.00 94.50 90 LYS A N 1
ATOM 723 C CA . LYS A 1 90 ? -4.461 4.086 12.325 1.00 94.50 90 LYS A CA 1
ATOM 724 C C . LYS A 1 90 ? -5.235 2.875 12.845 1.00 94.50 90 LYS A C 1
ATOM 726 O O . LYS A 1 90 ? -5.850 2.967 13.908 1.00 94.50 90 LYS A O 1
ATOM 731 N N . LEU A 1 91 ? -5.167 1.738 12.148 1.00 94.44 91 LEU A N 1
ATOM 732 C CA . LEU A 1 91 ? -5.845 0.512 12.573 1.00 94.44 91 LEU A CA 1
ATOM 733 C C . LEU A 1 91 ? -5.277 -0.026 13.894 1.00 94.44 91 LEU A C 1
ATOM 735 O O . LEU A 1 91 ? -6.034 -0.349 14.809 1.00 94.44 91 LEU A O 1
ATOM 739 N N . ARG A 1 92 ? -3.949 -0.062 14.041 1.00 94.06 92 ARG A N 1
ATOM 740 C CA . ARG A 1 92 ? -3.279 -0.492 15.276 1.00 94.06 92 ARG A CA 1
ATOM 741 C C . ARG A 1 92 ? -3.621 0.418 16.453 1.00 94.06 92 ARG A C 1
ATOM 743 O O . ARG A 1 92 ? -3.890 -0.067 17.549 1.00 94.06 92 ARG A O 1
ATOM 750 N N . THR A 1 93 ? -3.659 1.729 16.220 1.00 94.69 93 THR A N 1
ATOM 751 C CA . THR A 1 93 ? -4.047 2.726 17.229 1.00 94.69 93 THR A CA 1
ATOM 752 C C . THR A 1 93 ? -5.496 2.538 17.665 1.00 94.69 93 THR A C 1
ATOM 754 O O . THR A 1 93 ? -5.784 2.621 18.860 1.00 94.69 93 THR A O 1
ATOM 757 N N . PHE A 1 94 ? -6.400 2.241 16.726 1.00 94.81 94 PHE A N 1
ATOM 758 C CA . PHE A 1 94 ? -7.784 1.896 17.038 1.00 94.81 94 PHE A CA 1
ATOM 759 C C . PHE A 1 94 ? -7.859 0.640 17.918 1.00 94.81 94 PHE A C 1
ATOM 761 O O . PHE A 1 94 ? -8.420 0.705 19.011 1.00 94.81 94 PHE A O 1
ATOM 768 N N . ILE A 1 95 ? -7.234 -0.467 17.499 1.00 93.69 95 ILE A N 1
ATOM 769 C CA . ILE A 1 95 ? -7.250 -1.736 18.247 1.00 93.69 95 ILE A CA 1
ATOM 770 C C . ILE A 1 95 ? -6.689 -1.540 19.659 1.00 93.69 95 ILE A C 1
ATOM 772 O O . ILE A 1 95 ? -7.348 -1.896 20.636 1.00 93.69 95 ILE A O 1
ATOM 776 N N . GLY A 1 96 ? -5.522 -0.901 19.777 1.00 91.44 96 GLY A N 1
ATOM 777 C CA . GLY A 1 96 ? -4.906 -0.603 21.069 1.00 91.44 96 GLY A CA 1
ATOM 778 C C . GLY A 1 96 ? -5.755 0.335 21.932 1.00 91.44 96 GLY A C 1
ATOM 779 O O . GLY A 1 96 ? -5.810 0.173 23.146 1.00 91.44 96 GLY A O 1
ATOM 780 N N . GLY A 1 97 ? -6.465 1.289 21.320 1.00 92.50 97 GLY A N 1
ATOM 781 C CA . GLY A 1 97 ? -7.404 2.170 22.012 1.00 92.50 97 GLY A CA 1
ATOM 782 C C . GLY A 1 97 ? -8.627 1.440 22.565 1.00 92.50 97 GLY A C 1
ATOM 783 O O . GLY A 1 97 ? -9.076 1.770 23.661 1.00 92.50 97 GLY A O 1
ATOM 784 N N . VAL A 1 98 ? -9.147 0.435 21.859 1.00 92.38 98 VAL A N 1
ATOM 785 C CA . VAL A 1 98 ? -10.232 -0.408 22.381 1.00 92.38 98 VAL A CA 1
ATOM 786 C C . VAL A 1 98 ? -9.715 -1.333 23.487 1.00 92.38 98 VAL A C 1
ATOM 788 O O . VAL A 1 98 ? -10.325 -1.411 24.550 1.00 92.38 98 VAL A O 1
ATOM 791 N N . GLN A 1 99 ? -8.563 -1.981 23.287 1.00 90.50 99 GLN A N 1
ATOM 792 C CA . GLN A 1 99 ? -7.953 -2.875 24.283 1.00 90.50 99 GLN A CA 1
ATOM 793 C C . GLN A 1 99 ? -7.594 -2.157 25.587 1.00 90.50 99 GLN A C 1
ATOM 795 O O . GLN A 1 99 ? -7.836 -2.687 26.666 1.00 90.50 99 GLN A O 1
ATOM 800 N N . SER A 1 100 ? -7.076 -0.928 25.510 1.00 91.38 100 SER A N 1
ATOM 801 C CA . SER A 1 100 ? -6.776 -0.122 26.698 1.00 91.38 100 SER A CA 1
ATOM 802 C C . SER A 1 100 ? -8.025 0.491 27.342 1.00 91.38 100 SER A C 1
ATOM 804 O O . SER A 1 100 ? -7.907 1.288 28.272 1.00 91.38 100 SER A O 1
ATOM 806 N N . GLY A 1 101 ? -9.216 0.244 26.785 1.00 89.94 101 GLY A N 1
ATOM 807 C CA . GLY A 1 101 ? -10.458 0.878 27.205 1.00 89.94 101 GLY A CA 1
ATOM 808 C C . GLY A 1 101 ? -10.465 2.398 27.020 1.00 89.94 101 GLY A C 1
ATOM 809 O O . GLY A 1 101 ? -11.193 3.079 27.730 1.00 89.94 101 GLY A O 1
ATOM 810 N N . ARG A 1 102 ? -9.659 2.968 26.119 1.00 93.19 102 ARG A N 1
ATOM 811 C CA . ARG A 1 102 ? -9.755 4.392 25.740 1.00 93.19 102 ARG A CA 1
ATOM 812 C C . ARG A 1 102 ? -10.974 4.631 24.851 1.00 93.19 102 ARG A C 1
ATOM 814 O O . ARG A 1 102 ? -11.628 5.660 24.962 1.00 93.19 102 ARG A O 1
ATOM 821 N N . ILE A 1 103 ? -11.276 3.660 23.994 1.00 92.06 103 ILE A N 1
ATOM 822 C CA . ILE A 1 103 ? -12.475 3.614 23.162 1.00 92.06 103 ILE A CA 1
ATOM 823 C C . ILE A 1 103 ? -13.432 2.625 23.824 1.00 92.06 103 ILE A C 1
ATOM 825 O O . ILE A 1 103 ? -13.200 1.418 23.799 1.00 92.06 103 ILE A O 1
ATOM 829 N N . ARG A 1 104 ? -14.477 3.154 24.461 1.00 89.19 104 ARG A N 1
ATOM 830 C CA . ARG A 1 104 ? -15.499 2.362 25.174 1.00 89.19 104 ARG A CA 1
ATOM 831 C C . ARG A 1 104 ? -16.874 2.452 24.531 1.00 89.19 104 ARG A C 1
ATOM 833 O O . ARG A 1 104 ? -17.737 1.637 24.833 1.00 89.19 104 ARG A O 1
ATOM 840 N N . ASP A 1 105 ? -17.079 3.450 23.677 1.00 91.44 105 ASP A N 1
ATOM 841 C CA . ASP A 1 105 ? -18.343 3.668 22.994 1.00 91.44 105 ASP A CA 1
ATOM 842 C C . ASP A 1 105 ? -18.317 3.053 21.593 1.00 91.44 105 ASP A C 1
ATOM 844 O O . ASP A 1 105 ? -17.390 3.268 20.806 1.00 91.44 105 ASP A O 1
ATOM 848 N N . ARG A 1 106 ? -19.369 2.300 21.270 1.00 89.69 106 ARG A N 1
ATOM 849 C CA . ARG A 1 106 ? -19.490 1.623 19.979 1.00 89.69 106 ARG A CA 1
ATOM 850 C C . ARG A 1 106 ? -19.682 2.612 18.833 1.00 89.69 106 ARG A C 1
ATOM 852 O O . ARG A 1 106 ? -19.119 2.401 17.763 1.00 89.69 106 ARG A O 1
ATOM 859 N N . ARG A 1 107 ? -20.441 3.698 19.030 1.00 91.31 107 ARG A N 1
ATOM 860 C CA . ARG A 1 107 ? -20.649 4.697 17.963 1.00 91.31 107 ARG A CA 1
ATOM 861 C C . ARG A 1 107 ? -19.342 5.406 17.626 1.00 91.31 107 ARG A C 1
ATOM 863 O O . ARG A 1 107 ? -19.016 5.563 16.451 1.00 91.31 107 ARG A O 1
ATOM 870 N N . GLN A 1 108 ? -18.566 5.761 18.647 1.00 92.38 108 GLN A N 1
ATOM 871 C CA . GLN A 1 108 ? -17.217 6.290 18.488 1.00 92.38 108 GLN A CA 1
ATOM 872 C C . GLN A 1 108 ? -16.309 5.296 17.755 1.00 92.38 108 GLN A C 1
ATOM 874 O O . GLN A 1 108 ? -15.630 5.682 16.804 1.00 92.38 108 GLN A O 1
AT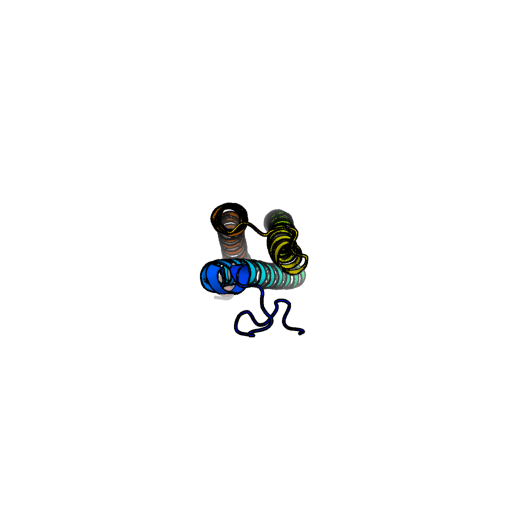OM 879 N N . ALA A 1 109 ? -16.316 4.022 18.157 1.00 91.81 109 ALA A N 1
ATOM 880 C CA . ALA A 1 109 ? -15.517 2.989 17.507 1.00 91.81 109 ALA A CA 1
ATOM 881 C C . ALA A 1 109 ? -15.864 2.844 16.019 1.00 91.81 109 ALA A C 1
ATOM 883 O O . ALA A 1 109 ? -14.968 2.840 15.173 1.00 91.81 109 ALA A O 1
ATOM 884 N N . ARG A 1 110 ? -17.163 2.804 15.699 1.00 93.69 110 ARG A N 1
ATOM 885 C CA . ARG A 1 110 ? -17.650 2.707 14.324 1.00 93.69 110 ARG A CA 1
ATOM 886 C C . ARG A 1 110 ? -17.236 3.908 13.482 1.00 93.69 110 ARG A C 1
ATOM 888 O O . ARG A 1 110 ? -16.702 3.722 12.400 1.00 93.69 110 ARG A O 1
ATOM 895 N N . SER A 1 111 ? -17.391 5.122 14.009 1.00 94.56 111 SER A N 1
ATOM 896 C CA . SER A 1 111 ? -16.965 6.353 13.331 1.00 94.56 111 SER A CA 1
ATOM 897 C C . SER A 1 111 ? -15.462 6.356 13.014 1.00 94.56 111 SER A C 1
ATOM 899 O O . SER A 1 111 ? -15.049 6.718 11.911 1.00 94.56 111 SER A O 1
ATOM 901 N N . ILE A 1 112 ? -14.620 5.891 13.946 1.00 94.19 112 ILE A N 1
ATOM 902 C CA . ILE A 1 112 ? -13.175 5.761 13.707 1.00 94.19 112 ILE A CA 1
ATOM 903 C C . ILE A 1 112 ? -12.897 4.732 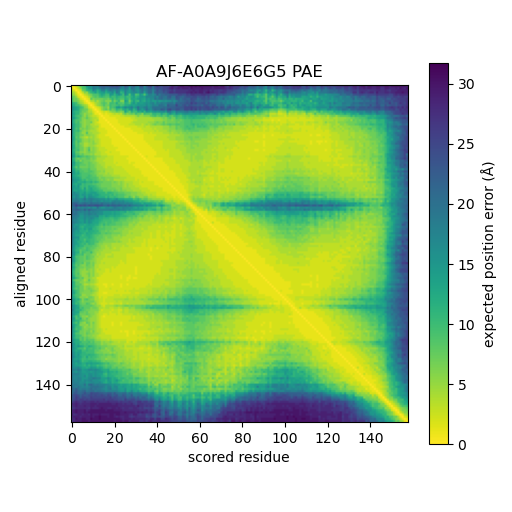12.603 1.00 94.19 112 ILE A C 1
ATOM 905 O O . ILE A 1 112 ? -12.109 5.012 11.700 1.00 94.19 112 ILE A O 1
ATOM 909 N N . LEU A 1 113 ? -13.546 3.568 12.645 1.00 93.94 113 LEU A N 1
ATOM 910 C CA . LEU A 1 113 ? -13.375 2.532 11.625 1.00 93.94 113 LEU A CA 1
ATOM 911 C C . LEU A 1 113 ? -13.858 2.977 10.246 1.00 93.94 113 LEU A C 1
ATOM 913 O O . LEU A 1 113 ? -13.152 2.739 9.271 1.00 93.94 113 LEU A O 1
ATOM 917 N N . ASP A 1 114 ? -14.992 3.669 10.158 1.00 93.88 114 ASP A N 1
ATOM 918 C CA . ASP A 1 114 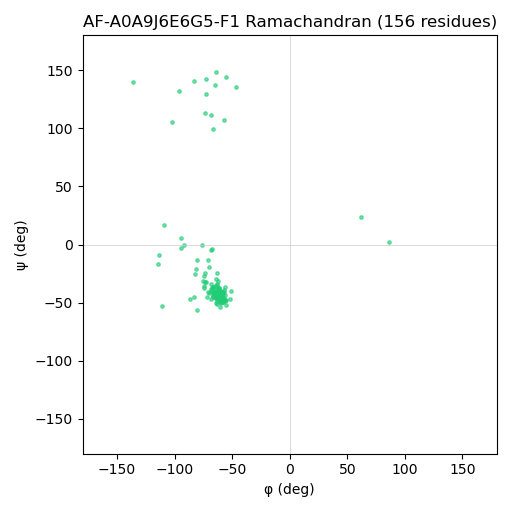? -15.508 4.211 8.899 1.00 93.88 114 ASP A CA 1
ATOM 919 C C . ASP A 1 114 ? -14.510 5.214 8.296 1.00 93.88 114 ASP A C 1
ATOM 921 O O . ASP A 1 114 ? -14.212 5.156 7.102 1.00 93.88 114 ASP A O 1
ATOM 925 N N . ASN A 1 115 ? -13.888 6.067 9.118 1.00 94.38 115 ASN A N 1
ATOM 926 C CA . ASN A 1 115 ? -12.828 6.972 8.663 1.00 94.38 115 ASN A CA 1
ATOM 927 C C . ASN A 1 115 ? -11.599 6.221 8.122 1.00 94.38 115 ASN A C 1
ATOM 929 O O . ASN A 1 115 ? -11.043 6.603 7.088 1.00 94.38 115 ASN A O 1
ATOM 933 N N . ILE A 1 116 ? -11.172 5.145 8.790 1.00 94.19 116 ILE A N 1
ATOM 934 C CA . ILE A 1 116 ? -10.046 4.312 8.334 1.00 94.19 116 ILE A CA 1
ATOM 935 C C . ILE A 1 116 ? -10.411 3.588 7.033 1.00 94.19 116 ILE A C 1
ATOM 937 O O . ILE A 1 116 ? -9.619 3.559 6.088 1.00 94.19 116 ILE A O 1
ATOM 941 N N . TYR A 1 117 ? -11.623 3.046 6.954 1.00 92.19 117 TYR A N 1
ATOM 942 C CA . TYR A 1 117 ? -12.147 2.391 5.765 1.00 92.19 117 TYR A CA 1
ATOM 943 C C . TYR A 1 117 ? -12.187 3.347 4.568 1.00 92.19 117 TYR A C 1
ATOM 945 O O . TYR A 1 117 ? -11.680 3.013 3.493 1.00 92.19 117 TYR A O 1
ATOM 953 N N . HIS A 1 118 ? -12.713 4.560 4.755 1.00 92.56 118 HIS A N 1
ATOM 954 C CA . HIS A 1 118 ? -12.731 5.587 3.719 1.00 92.56 118 HIS A CA 1
ATOM 955 C C . HIS A 1 118 ? -11.324 5.992 3.285 1.00 92.56 118 HIS A C 1
ATOM 957 O O . HIS A 1 118 ? -11.078 6.122 2.085 1.00 92.56 118 HIS A O 1
ATOM 963 N N . PHE A 1 119 ? -10.384 6.138 4.220 1.00 91.75 119 PHE A N 1
ATOM 964 C CA . PHE A 1 119 ? -8.986 6.414 3.895 1.00 91.75 119 PHE A CA 1
ATOM 965 C C . PHE A 1 119 ? -8.384 5.320 3.000 1.00 91.75 119 PHE A C 1
ATOM 967 O O . PHE A 1 119 ? -7.824 5.630 1.947 1.00 91.75 119 PHE A O 1
ATOM 974 N N . CYS A 1 120 ? -8.576 4.043 3.342 1.00 88.56 120 CYS A N 1
ATOM 975 C CA . CYS A 1 120 ? -8.093 2.923 2.530 1.00 88.56 120 CYS A CA 1
ATOM 976 C C . CYS A 1 120 ? -8.770 2.885 1.149 1.00 88.56 120 CYS A C 1
ATOM 978 O O . CYS A 1 120 ? -8.111 2.749 0.118 1.00 88.56 120 CYS A O 1
ATOM 980 N N . GLY A 1 121 ? -10.095 3.053 1.109 1.00 84.88 121 GLY A N 1
ATOM 981 C CA . GLY A 1 121 ? -10.882 3.008 -0.124 1.00 84.88 121 GLY A CA 1
ATOM 982 C C . GLY A 1 121 ? -10.662 4.193 -1.066 1.00 84.88 121 GLY A C 1
ATOM 983 O O . GLY A 1 121 ? -10.962 4.084 -2.252 1.00 84.88 121 GLY A O 1
ATOM 984 N N . THR A 1 122 ? -10.134 5.315 -0.574 1.00 87.88 122 THR A N 1
ATOM 985 C CA . THR A 1 122 ? -9.928 6.520 -1.388 1.00 87.88 122 THR A CA 1
ATOM 986 C C . THR A 1 122 ? -8.459 6.810 -1.635 1.00 87.88 122 THR A C 1
ATOM 988 O O . THR A 1 122 ? -8.072 6.974 -2.785 1.00 87.88 122 THR A O 1
ATOM 991 N N . VAL A 1 123 ? -7.631 6.878 -0.597 1.00 84.00 123 VAL A N 1
ATOM 992 C CA . VAL A 1 123 ? -6.236 7.315 -0.713 1.00 84.00 123 VAL A CA 1
ATOM 993 C C . VAL A 1 123 ? -5.363 6.169 -1.210 1.00 84.00 123 VAL A C 1
ATOM 995 O O . VAL A 1 123 ? -4.743 6.291 -2.267 1.00 84.00 123 VAL A O 1
ATOM 998 N N . VAL A 1 124 ? -5.370 5.038 -0.497 1.00 82.44 124 VAL A N 1
ATOM 999 C CA . VAL A 1 124 ? -4.549 3.864 -0.843 1.00 82.44 124 VAL A CA 1
ATOM 1000 C C . VAL A 1 124 ? -4.986 3.295 -2.193 1.00 82.44 124 VAL A C 1
ATOM 1002 O O . VAL A 1 124 ? -4.171 3.168 -3.105 1.00 82.44 124 VAL A O 1
ATOM 1005 N N . ALA A 1 125 ? -6.289 3.060 -2.381 1.00 83.81 125 ALA A N 1
ATOM 1006 C CA . ALA A 1 125 ? -6.811 2.504 -3.630 1.00 83.81 125 ALA A CA 1
ATOM 1007 C C . ALA A 1 125 ? -6.493 3.369 -4.868 1.00 83.81 125 ALA A C 1
ATOM 1009 O O . ALA A 1 125 ? -6.085 2.837 -5.903 1.00 83.81 125 ALA A O 1
ATOM 1010 N N . LYS A 1 126 ? -6.618 4.705 -4.782 1.00 84.69 126 LYS A N 1
ATOM 1011 C CA . LYS A 1 126 ? -6.252 5.597 -5.901 1.00 84.69 126 LYS A CA 1
ATOM 1012 C C . LYS A 1 126 ? -4.764 5.513 -6.227 1.00 84.69 126 LYS A C 1
ATOM 1014 O O . LYS A 1 126 ? -4.410 5.479 -7.404 1.00 84.69 126 LYS A O 1
ATOM 1019 N N . LEU A 1 127 ? -3.898 5.467 -5.214 1.00 79.88 127 LEU A N 1
ATOM 1020 C CA . LEU A 1 127 ? -2.456 5.338 -5.424 1.00 79.88 127 LEU A CA 1
ATOM 1021 C C . LEU A 1 127 ? -2.099 4.003 -6.078 1.00 79.88 127 LEU A C 1
ATOM 1023 O O . LEU A 1 127 ? -1.314 4.002 -7.024 1.00 79.88 127 LEU A O 1
ATOM 1027 N N . VAL A 1 128 ? -2.726 2.898 -5.667 1.00 80.75 128 VAL A N 1
ATOM 1028 C CA . VAL A 1 128 ? -2.552 1.589 -6.317 1.00 80.75 128 VAL A CA 1
ATOM 1029 C C . VAL A 1 128 ? -2.903 1.661 -7.806 1.00 80.75 128 VAL A C 1
ATOM 1031 O O . VAL A 1 128 ? -2.116 1.218 -8.645 1.00 80.75 128 VAL A O 1
ATOM 1034 N N . VAL A 1 129 ? -4.044 2.264 -8.160 1.00 82.88 129 VAL A N 1
ATOM 1035 C CA . VAL A 1 129 ? -4.468 2.424 -9.564 1.00 82.88 129 VAL A CA 1
ATOM 1036 C C . VAL A 1 129 ? -3.469 3.268 -10.359 1.00 82.88 129 VAL A C 1
ATOM 1038 O O . VAL A 1 129 ? -3.049 2.863 -11.445 1.00 82.88 129 VAL A O 1
ATOM 1041 N N . LEU A 1 130 ? -3.045 4.412 -9.815 1.00 78.62 130 LEU A N 1
ATOM 1042 C CA . LEU A 1 130 ? -2.074 5.292 -10.471 1.00 78.62 130 LEU A CA 1
ATOM 1043 C C . LEU A 1 130 ? -0.730 4.593 -10.693 1.00 78.62 130 LEU A C 1
ATOM 1045 O O . LEU A 1 130 ? -0.167 4.668 -11.786 1.00 78.62 130 LEU A O 1
ATOM 1049 N N . CYS A 1 131 ? -0.231 3.877 -9.685 1.00 79.44 131 CYS A N 1
ATOM 1050 C CA . CYS A 1 131 ? 1.029 3.157 -9.797 1.00 79.44 131 CYS A CA 1
ATOM 1051 C C . CYS A 1 131 ? 0.954 2.026 -10.827 1.00 79.44 131 CYS A C 1
ATOM 1053 O O . CYS A 1 131 ? 1.874 1.881 -11.631 1.00 79.44 131 CYS A O 1
ATOM 1055 N N . ARG A 1 132 ? -0.144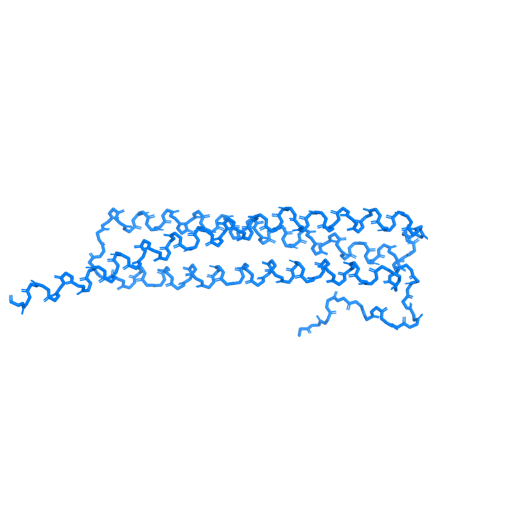 1.256 -10.856 1.00 77.44 132 ARG A N 1
ATOM 1056 C CA . ARG A 1 132 ? -0.368 0.210 -11.869 1.00 77.44 132 ARG A CA 1
ATOM 1057 C C . ARG A 1 132 ? -0.411 0.796 -13.281 1.00 77.44 132 ARG A C 1
ATOM 1059 O O . ARG A 1 132 ? 0.224 0.251 -14.182 1.00 77.44 132 ARG A O 1
ATOM 1066 N N . GLY A 1 133 ? -1.092 1.928 -13.469 1.00 75.62 133 GLY A N 1
ATOM 1067 C CA . GLY A 1 133 ? -1.131 2.635 -14.752 1.00 75.62 133 GLY A CA 1
ATOM 1068 C C . GLY A 1 133 ? 0.255 3.092 -15.217 1.00 75.62 133 GLY A C 1
ATOM 1069 O O . GLY A 1 133 ? 0.637 2.861 -16.366 1.00 75.62 133 GLY A O 1
ATOM 1070 N N . LEU A 1 134 ? 1.045 3.677 -14.311 1.00 73.75 134 LEU A N 1
ATOM 1071 C CA . LEU A 1 134 ? 2.422 4.080 -14.600 1.00 73.75 134 LEU A CA 1
ATOM 1072 C C . LEU A 1 134 ? 3.315 2.880 -14.911 1.00 73.75 134 LEU A C 1
ATOM 1074 O O . LEU A 1 134 ? 4.030 2.916 -15.910 1.00 73.75 134 LEU A O 1
ATOM 1078 N N . ALA A 1 135 ? 3.243 1.807 -14.121 1.00 73.56 135 ALA A N 1
ATOM 1079 C CA . ALA A 1 135 ? 3.993 0.580 -14.368 1.00 73.56 135 ALA A CA 1
ATOM 1080 C C . ALA A 1 135 ? 3.665 -0.011 -15.746 1.00 73.56 135 ALA A C 1
ATOM 1082 O O . ALA A 1 135 ? 4.583 -0.292 -16.515 1.00 73.56 135 ALA A O 1
ATOM 1083 N N . GLY A 1 136 ? 2.382 -0.096 -16.116 1.00 77.31 136 GLY A N 1
ATOM 1084 C CA . GLY A 1 136 ? 1.962 -0.515 -17.456 1.00 77.31 136 GLY A CA 1
ATOM 1085 C C . GLY A 1 136 ? 2.523 0.388 -18.560 1.00 77.31 136 GLY A C 1
ATOM 1086 O O . GLY A 1 136 ? 3.018 -0.094 -19.579 1.00 77.31 136 GLY A O 1
ATOM 1087 N N . ALA A 1 137 ? 2.540 1.705 -18.343 1.00 74.06 137 ALA A N 1
ATOM 1088 C CA . ALA A 1 137 ? 3.138 2.648 -19.282 1.00 74.06 137 ALA A CA 1
ATOM 1089 C C . ALA A 1 137 ? 4.667 2.487 -19.398 1.00 74.06 137 ALA A C 1
ATOM 1091 O O . ALA A 1 137 ? 5.209 2.652 -20.493 1.00 74.06 137 ALA A O 1
ATOM 1092 N N . VAL A 1 138 ? 5.373 2.172 -18.305 1.00 70.56 138 VAL A N 1
ATOM 1093 C CA . VAL A 1 138 ? 6.821 1.898 -18.336 1.00 70.56 138 VAL A CA 1
ATOM 1094 C C . VAL A 1 138 ? 7.099 0.588 -19.072 1.00 70.56 138 VAL A C 1
ATOM 1096 O O . VAL A 1 138 ? 7.947 0.579 -19.963 1.00 70.56 138 VAL A O 1
ATOM 1099 N N . VAL A 1 139 ? 6.358 -0.481 -18.767 1.00 75.81 139 VAL A N 1
ATOM 1100 C CA . VAL A 1 139 ? 6.491 -1.794 -19.422 1.00 75.81 139 VAL A CA 1
ATOM 1101 C C . VAL A 1 139 ? 6.237 -1.687 -20.926 1.00 75.81 139 VAL A C 1
ATOM 1103 O O . VAL A 1 139 ? 7.048 -2.171 -21.710 1.00 75.81 139 VAL A O 1
ATOM 1106 N N . ASN A 1 140 ? 5.186 -0.981 -21.349 1.00 74.31 140 ASN A N 1
ATOM 1107 C CA . ASN A 1 140 ? 4.880 -0.785 -22.770 1.00 74.31 140 ASN A CA 1
ATOM 1108 C C . ASN A 1 140 ? 5.997 -0.045 -23.522 1.00 74.31 140 ASN A C 1
ATOM 1110 O O . ASN A 1 140 ? 6.362 -0.419 -24.638 1.00 74.31 140 ASN A O 1
ATOM 1114 N N . VAL A 1 141 ? 6.555 1.013 -22.923 1.00 69.69 141 VAL A N 1
ATOM 1115 C CA . VAL A 1 141 ? 7.687 1.742 -23.518 1.00 69.69 141 VAL A CA 1
ATOM 1116 C C . VAL A 1 141 ? 8.923 0.848 -23.570 1.00 69.69 141 VAL A C 1
ATOM 1118 O O . VAL A 1 141 ? 9.592 0.797 -24.598 1.00 69.69 141 VAL A O 1
ATOM 1121 N N . TYR A 1 142 ? 9.204 0.113 -22.497 1.00 69.75 142 TYR A N 1
ATOM 1122 C CA . TYR A 1 142 ? 10.315 -0.827 -22.426 1.00 69.75 142 TYR A CA 1
ATOM 1123 C C . TYR A 1 142 ? 10.214 -1.920 -23.506 1.00 69.75 142 TYR A C 1
ATOM 1125 O O . TYR A 1 142 ? 11.162 -2.099 -24.271 1.00 69.75 142 TYR A O 1
ATOM 1133 N N . GLN A 1 143 ? 9.057 -2.574 -23.654 1.00 72.31 143 GLN A N 1
ATOM 1134 C CA . GLN A 1 143 ? 8.819 -3.598 -24.678 1.00 72.31 143 GLN A CA 1
ATOM 1135 C C . GLN A 1 143 ? 9.032 -3.048 -26.092 1.00 72.31 143 GLN A C 1
ATOM 1137 O O . GLN A 1 143 ? 9.769 -3.639 -26.874 1.00 72.31 143 GLN A O 1
ATOM 1142 N N . ARG A 1 144 ? 8.473 -1.875 -26.419 1.00 68.50 144 ARG A N 1
ATOM 1143 C CA .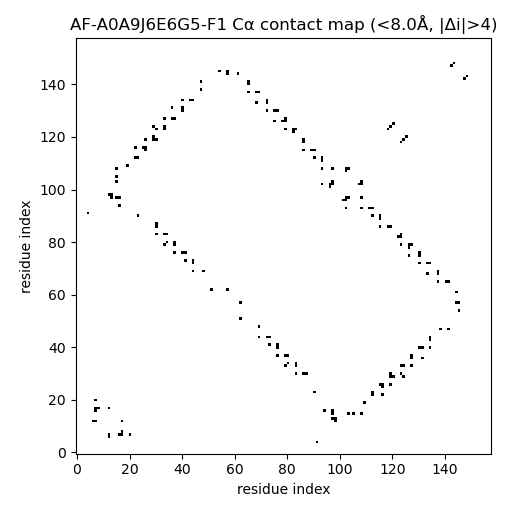 ARG A 1 144 ? 8.678 -1.248 -27.739 1.00 68.50 144 ARG A CA 1
ATOM 1144 C C . ARG A 1 144 ? 10.137 -0.889 -28.014 1.00 68.50 144 ARG A C 1
ATOM 1146 O O . ARG A 1 144 ? 10.554 -0.888 -29.167 1.00 68.50 144 ARG A O 1
ATOM 1153 N N . VAL A 1 145 ? 10.905 -0.550 -26.981 1.00 65.06 145 VAL A N 1
ATOM 1154 C CA . VAL A 1 145 ? 12.301 -0.124 -27.130 1.00 65.06 145 VAL A CA 1
ATOM 1155 C C . VAL A 1 145 ? 13.246 -1.316 -27.238 1.00 65.06 145 VAL A C 1
ATOM 1157 O O . VAL A 1 145 ? 14.104 -1.293 -28.111 1.00 65.06 145 VAL A O 1
ATOM 1160 N N . ILE A 1 146 ? 13.095 -2.345 -26.402 1.00 64.06 146 ILE A N 1
ATOM 1161 C CA . ILE A 1 146 ? 14.013 -3.494 -26.384 1.00 64.06 146 ILE A CA 1
ATOM 1162 C C . ILE A 1 146 ? 13.600 -4.569 -27.395 1.00 64.06 146 ILE A C 1
ATOM 1164 O O . ILE A 1 146 ? 14.431 -4.998 -28.192 1.00 64.06 146 ILE A O 1
ATOM 1168 N N . LEU A 1 147 ? 12.320 -4.954 -27.452 1.00 60.84 147 LEU A N 1
ATOM 1169 C CA . LEU A 1 147 ? 11.852 -5.949 -28.432 1.00 60.84 147 LEU A CA 1
ATOM 1170 C C . LEU A 1 147 ? 11.784 -5.360 -29.847 1.00 60.84 147 LEU A C 1
ATOM 1172 O O . LEU A 1 147 ? 12.079 -6.047 -30.819 1.00 60.84 147 LEU A O 1
ATOM 1176 N N . GLY A 1 148 ? 11.481 -4.063 -29.973 1.00 53.56 148 GLY A N 1
ATOM 1177 C CA . GLY A 1 148 ? 11.545 -3.361 -31.259 1.00 53.56 148 GLY A CA 1
ATOM 1178 C C . GLY A 1 148 ? 12.961 -3.285 -31.845 1.00 53.56 148 GLY A C 1
ATOM 1179 O O . GLY A 1 148 ? 13.112 -3.299 -33.063 1.00 53.56 148 GLY A O 1
ATOM 1180 N N . LEU A 1 149 ? 14.002 -3.268 -31.002 1.00 46.03 149 LEU A N 1
ATOM 1181 C CA . LEU A 1 149 ? 15.394 -3.407 -31.450 1.00 46.03 149 LEU A CA 1
ATOM 1182 C C . LEU A 1 149 ? 15.719 -4.847 -31.882 1.00 46.03 149 LEU A C 1
ATOM 1184 O O . LEU A 1 149 ? 16.480 -5.028 -32.826 1.00 46.03 149 LEU A O 1
ATOM 1188 N N . SER A 1 150 ? 15.104 -5.859 -31.261 1.00 42.75 150 SER A N 1
ATOM 1189 C CA . SER A 1 150 ? 15.267 -7.266 -31.658 1.00 42.75 150 SER A CA 1
ATOM 1190 C C . SER A 1 150 ? 14.707 -7.535 -33.068 1.00 42.75 150 SER A C 1
ATOM 1192 O O . SER A 1 150 ? 15.384 -8.156 -33.884 1.00 42.75 150 SER A O 1
ATOM 1194 N N . ASN A 1 151 ? 13.554 -6.949 -33.419 1.00 40.31 151 ASN A N 1
ATOM 1195 C CA . ASN A 1 151 ? 12.977 -7.067 -34.768 1.00 40.31 151 ASN A CA 1
ATOM 1196 C C . ASN A 1 151 ? 13.704 -6.229 -35.837 1.00 40.31 151 ASN A C 1
ATOM 1198 O O . ASN A 1 151 ? 13.698 -6.600 -37.007 1.00 40.31 151 ASN A O 1
ATOM 1202 N N . ALA A 1 152 ? 14.360 -5.125 -35.464 1.00 40.66 152 ALA A N 1
ATOM 1203 C CA . ALA A 1 152 ? 15.155 -4.329 -36.405 1.00 40.66 152 ALA A CA 1
ATOM 1204 C C . ALA A 1 152 ? 16.485 -5.010 -36.791 1.00 40.66 152 ALA A C 1
ATOM 1206 O O . ALA A 1 152 ? 17.011 -4.752 -37.868 1.00 40.66 152 ALA A O 1
ATOM 1207 N N . ILE A 1 153 ? 17.013 -5.906 -35.949 1.00 37.53 153 ILE A N 1
ATOM 1208 C CA . ILE A 1 153 ? 18.255 -6.647 -36.226 1.00 37.53 153 ILE A CA 1
ATOM 1209 C C . ILE A 1 153 ? 17.997 -7.877 -37.121 1.00 37.53 153 ILE A C 1
ATOM 1211 O O . ILE A 1 153 ? 18.879 -8.266 -37.881 1.00 37.53 153 ILE A O 1
ATOM 1215 N N . HIS A 1 154 ? 16.787 -8.450 -37.124 1.00 34.97 154 HIS A N 1
ATOM 1216 C CA . HIS A 1 154 ? 16.410 -9.517 -38.070 1.00 34.97 154 HIS A CA 1
ATOM 1217 C C . HIS A 1 154 ? 16.007 -9.017 -39.468 1.00 34.97 154 HIS A C 1
ATOM 1219 O O . HIS A 1 154 ? 15.976 -9.813 -40.397 1.00 34.97 154 HIS A O 1
ATOM 1225 N N . GLY A 1 155 ? 15.758 -7.716 -39.649 1.00 33.97 155 GLY A N 1
ATOM 1226 C CA . GLY A 1 155 ? 15.468 -7.115 -40.960 1.00 33.97 155 GLY A CA 1
ATOM 1227 C C . GLY A 1 155 ? 16.686 -6.575 -41.723 1.00 33.97 155 GLY A C 1
ATOM 1228 O O . GLY A 1 155 ? 16.510 -6.025 -42.801 1.00 33.97 155 GLY A O 1
ATOM 1229 N N . ILE A 1 156 ? 17.898 -6.675 -41.160 1.00 38.28 156 ILE A N 1
ATOM 1230 C CA . ILE A 1 156 ? 19.154 -6.177 -41.770 1.00 38.28 156 ILE A CA 1
ATOM 1231 C C . ILE A 1 156 ? 20.107 -7.337 -42.144 1.00 38.28 156 ILE A C 1
ATOM 1233 O O . ILE A 1 156 ? 21.101 -7.131 -42.832 1.00 38.28 156 ILE A O 1
ATOM 1237 N N . LEU A 1 157 ? 19.790 -8.570 -41.731 1.00 32.44 157 LEU A N 1
ATOM 1238 C CA . LEU A 1 157 ? 20.488 -9.803 -42.132 1.00 32.44 157 LEU A CA 1
ATOM 1239 C C . LEU A 1 157 ? 19.644 -10.688 -43.073 1.00 32.44 157 LEU A C 1
ATOM 1241 O O . LEU A 1 157 ? 19.940 -11.873 -43.219 1.00 32.44 157 LEU A O 1
ATOM 1245 N N . GLY A 1 158 ? 18.598 -10.117 -43.679 1.00 32.19 158 GLY A N 1
ATOM 1246 C CA . GLY A 1 158 ? 17.867 -10.697 -44.808 1.00 32.19 158 GLY A CA 1
ATOM 1247 C C . GLY A 1 158 ? 18.310 -10.058 -46.113 1.00 32.19 158 GLY A C 1
ATOM 1248 O O . GLY A 1 158 ? 18.462 -8.815 -46.109 1.00 32.19 158 GLY A O 1
#

Secondary structure (DSSP, 8-state):
---SS--TTSTTS-HHHHHTHHHHHHHHHHHHHHHHHHHHHHHHHHHHHHHHHH-TT--HHHHHHHHHHHHHHHHHHHHHHHHHHHHHHHHHHHHHHHHTTS---HHHHHHHHHHHHHHIIIIIHHHHHHHHHHHHHHHHHHHHHHHHHHHHHHTS--